Protein AF-A0A373CZH8-F1 (afdb_monomer_lite)

Radius of gyration: 14.19 Å; chains: 1; bounding box: 32×31×39 Å

Sequence (107 aa):
MFMNSETAKALDSEYNRMQWAGEEYLLDEVIGNSKTESLVGGEVYSKDVLYWIGYIYRYWHYYSGEDSRKIYKQAPVEVMKRNYMMFHTMDPVLAIENLKEIYNQKR

Foldseek 3Di:
DQLPFVLQQQLLDPDDPCVVDDPVVSVVVSCVRPPDPDDDDDDDDDPLLVVLVVVLLSVVCVVPVDGSNVLCVLQPSVNSSVCCVPPVPDDSVVSSVVSNVVSVVVD

pLDDT: mean 88.65, std 10.48, range [58.22, 98.44]

Structure (mmCIF, N/CA/C/O backbone):
data_AF-A0A373CZH8-F1
#
_entry.id   AF-A0A373CZH8-F1
#
loop_
_atom_site.group_PDB
_atom_site.id
_atom_site.type_symbol
_atom_site.label_atom_id
_atom_site.label_alt_id
_atom_site.label_comp_id
_atom_site.label_asym_id
_atom_site.label_entity_id
_atom_site.label_seq_id
_atom_site.pdbx_PDB_ins_code
_atom_site.Cartn_x
_atom_site.Cartn_y
_atom_site.Cartn_z
_atom_site.occupancy
_atom_site.B_iso_or_equiv
_atom_site.auth_seq_id
_atom_site.auth_comp_id
_atom_site.auth_asym_id
_atom_site.auth_atom_id
_atom_site.pdbx_PDB_model_num
ATOM 1 N N . MET A 1 1 ? 6.510 9.260 -3.135 1.00 72.06 1 MET A N 1
ATOM 2 C CA . MET A 1 1 ? 5.999 10.079 -4.258 1.00 72.06 1 MET A CA 1
ATOM 3 C C . MET A 1 1 ? 4.737 9.484 -4.881 1.00 72.06 1 MET A C 1
ATOM 5 O O . MET A 1 1 ? 3.730 10.175 -4.913 1.00 72.06 1 MET A O 1
ATOM 9 N N . PHE A 1 2 ? 4.746 8.203 -5.273 1.00 82.81 2 PHE A N 1
ATOM 10 C CA . PHE A 1 2 ? 3.589 7.515 -5.867 1.00 82.81 2 PHE A CA 1
ATOM 11 C C . PHE A 1 2 ? 2.310 7.542 -5.013 1.00 82.81 2 PHE A C 1
ATOM 13 O O . PHE A 1 2 ? 1.286 8.015 -5.488 1.00 82.81 2 PHE A O 1
ATOM 20 N N . MET A 1 3 ? 2.360 7.133 -3.740 1.00 87.81 3 MET A N 1
ATOM 21 C CA . MET A 1 3 ? 1.161 7.039 -2.879 1.00 87.81 3 MET A CA 1
ATOM 22 C C . MET A 1 3 ? 0.430 8.374 -2.637 1.00 87.81 3 MET A C 1
ATOM 24 O O . MET A 1 3 ? -0.723 8.385 -2.219 1.00 87.81 3 MET A O 1
ATOM 28 N N . ASN A 1 4 ? 1.090 9.502 -2.923 1.00 86.75 4 ASN A N 1
ATOM 29 C CA . ASN A 1 4 ? 0.514 10.845 -2.830 1.00 86.75 4 ASN A CA 1
ATOM 30 C C . ASN A 1 4 ? 0.148 11.447 -4.201 1.00 86.75 4 ASN A C 1
ATOM 32 O O . ASN A 1 4 ? -0.254 12.607 -4.262 1.00 86.75 4 ASN A O 1
ATOM 36 N N . SER A 1 5 ? 0.315 10.694 -5.290 1.00 84.25 5 SER A N 1
ATOM 37 C CA . SER A 1 5 ? 0.056 11.140 -6.664 1.00 84.25 5 SER A CA 1
ATOM 38 C C . SER A 1 5 ? -1.422 11.022 -7.053 1.00 84.25 5 SER A C 1
ATOM 40 O O . SER A 1 5 ? -2.204 10.321 -6.402 1.00 84.25 5 SER A O 1
ATOM 42 N N . GLU A 1 6 ? -1.805 11.678 -8.151 1.00 84.56 6 GLU A N 1
ATOM 43 C CA . GLU A 1 6 ? -3.120 11.456 -8.761 1.00 84.56 6 GLU A CA 1
ATOM 44 C C . GLU A 1 6 ? -3.225 10.060 -9.394 1.00 84.56 6 GLU A C 1
ATOM 46 O O . GLU A 1 6 ? -4.309 9.489 -9.375 1.00 84.56 6 GLU A O 1
ATOM 51 N N . THR A 1 7 ? -2.121 9.449 -9.842 1.00 83.94 7 THR A N 1
ATOM 52 C CA . THR A 1 7 ? -2.113 8.066 -10.348 1.00 83.94 7 THR A CA 1
ATOM 53 C C . THR A 1 7 ? -2.570 7.071 -9.278 1.00 83.94 7 THR A C 1
ATOM 55 O O . THR A 1 7 ? -3.464 6.267 -9.532 1.00 83.94 7 THR A O 1
ATOM 58 N N . ALA A 1 8 ? -2.033 7.159 -8.055 1.00 86.88 8 ALA A N 1
ATOM 59 C CA . ALA A 1 8 ? -2.447 6.287 -6.949 1.00 86.88 8 ALA A CA 1
ATOM 60 C C . ALA A 1 8 ? -3.915 6.509 -6.551 1.00 86.88 8 ALA A C 1
ATOM 62 O O . ALA A 1 8 ? -4.657 5.552 -6.365 1.00 86.88 8 ALA A O 1
ATOM 63 N N . LYS A 1 9 ? -4.361 7.770 -6.505 1.00 89.06 9 LYS A N 1
ATOM 64 C CA . LYS A 1 9 ? -5.768 8.114 -6.249 1.00 89.06 9 LYS A CA 1
ATOM 65 C C . LYS A 1 9 ? -6.696 7.561 -7.332 1.00 89.06 9 LYS A C 1
ATOM 67 O O . LYS A 1 9 ? -7.792 7.099 -7.043 1.00 89.06 9 LYS A O 1
ATOM 72 N N . ALA A 1 10 ? -6.274 7.612 -8.587 1.00 87.56 10 ALA A N 1
ATOM 73 C CA . ALA A 1 10 ? -7.052 7.072 -9.684 1.00 87.56 10 ALA A CA 1
ATOM 74 C C . ALA A 1 10 ? -7.151 5.535 -9.568 1.00 87.56 10 ALA A C 1
ATOM 76 O O . ALA A 1 10 ? -8.203 4.974 -9.865 1.00 87.56 10 ALA A O 1
ATOM 77 N N . LEU A 1 11 ? -6.106 4.855 -9.086 1.00 86.94 11 LEU A N 1
ATOM 78 C CA . LEU A 1 11 ? -6.132 3.414 -8.796 1.00 86.94 11 LEU A CA 1
ATOM 79 C C . LEU A 1 11 ? -6.991 3.032 -7.574 1.00 86.94 11 LEU A C 1
ATOM 81 O O . LEU A 1 11 ? -7.306 1.857 -7.430 1.00 86.94 11 LEU A O 1
ATOM 85 N N . ASP A 1 12 ? -7.389 3.988 -6.727 1.00 90.62 12 ASP A N 1
ATOM 86 C CA . ASP A 1 12 ? -8.388 3.784 -5.660 1.00 90.62 12 ASP A CA 1
ATOM 87 C C . ASP A 1 12 ? -9.841 3.770 -6.202 1.00 90.62 12 ASP A C 1
ATOM 89 O O . ASP A 1 12 ? -10.799 3.625 -5.448 1.00 90.62 12 ASP A O 1
ATOM 93 N N . SER A 1 13 ? -10.048 4.006 -7.502 1.00 87.19 13 SER A N 1
ATOM 94 C CA . SER A 1 13 ? -11.390 4.060 -8.102 1.00 87.19 13 SER A CA 1
ATOM 95 C C . SER A 1 13 ? -11.839 2.673 -8.564 1.00 87.19 13 SER A C 1
ATOM 97 O O . SER A 1 13 ? -11.033 1.925 -9.114 1.00 87.19 13 SER A O 1
ATOM 99 N N . GLU A 1 14 ? -13.132 2.355 -8.423 1.00 81.12 14 GLU A N 1
ATOM 100 C CA . GLU A 1 14 ? -13.697 1.067 -8.875 1.00 81.12 14 GLU A CA 1
ATOM 101 C C . GLU A 1 14 ? -13.416 0.808 -10.360 1.00 81.12 14 GLU A C 1
ATOM 103 O O . GLU A 1 14 ? -13.052 -0.300 -10.746 1.00 81.12 14 GLU A O 1
ATOM 108 N N . TYR A 1 15 ? -13.513 1.859 -11.177 1.00 77.25 15 TYR A N 1
ATOM 109 C CA . TYR A 1 15 ? -13.235 1.813 -12.605 1.00 77.25 15 TYR A CA 1
ATOM 110 C C . TYR A 1 15 ? -12.074 2.733 -12.952 1.00 77.25 15 TYR A C 1
ATOM 112 O O . TYR A 1 15 ? -12.171 3.956 -12.835 1.00 77.25 15 TYR A O 1
ATOM 120 N N . ASN A 1 16 ? -10.987 2.147 -13.449 1.00 78.00 16 ASN A N 1
ATOM 121 C CA . ASN A 1 16 ? -9.889 2.909 -14.017 1.00 78.00 16 ASN A CA 1
ATOM 122 C C . ASN A 1 16 ? -9.286 2.193 -15.228 1.00 78.00 16 ASN A C 1
ATOM 124 O O . ASN A 1 16 ? -8.883 1.039 -15.134 1.00 78.00 16 ASN A O 1
ATOM 128 N N . ARG A 1 17 ? -9.138 2.901 -16.356 1.00 75.88 17 ARG A N 1
ATOM 129 C CA . ARG A 1 17 ? -8.454 2.390 -17.562 1.00 75.88 17 ARG A CA 1
ATOM 130 C C . ARG A 1 17 ? -7.045 1.852 -17.280 1.00 75.88 17 ARG A C 1
ATOM 132 O O . ARG A 1 17 ? -6.607 0.921 -17.939 1.00 75.88 17 ARG A O 1
ATOM 139 N N . MET A 1 18 ? -6.361 2.406 -16.284 1.00 77.81 18 MET A N 1
ATOM 140 C CA . MET A 1 18 ? -5.038 1.979 -15.833 1.00 77.81 18 MET A CA 1
ATOM 141 C C . MET A 1 18 ? -5.038 0.583 -15.205 1.00 77.81 18 MET A C 1
ATOM 143 O O . MET A 1 18 ? -4.008 -0.074 -15.246 1.00 77.81 18 MET A O 1
ATOM 147 N N . GLN A 1 19 ? -6.174 0.079 -14.708 1.00 73.44 19 GLN A N 1
ATOM 148 C CA . GLN A 1 19 ? -6.287 -1.322 -14.271 1.00 73.44 19 GLN A CA 1
ATOM 149 C C . GLN A 1 19 ? -6.059 -2.312 -15.430 1.00 73.44 19 GLN A C 1
ATOM 151 O O . GLN A 1 19 ? -5.734 -3.468 -15.191 1.00 73.44 19 GLN A O 1
ATOM 156 N N . TRP A 1 20 ? -6.218 -1.853 -16.677 1.00 78.25 20 TRP A N 1
ATOM 157 C CA . TRP A 1 20 ? -6.056 -2.635 -17.905 1.00 78.25 20 TRP A CA 1
ATOM 158 C C . TRP A 1 20 ? -4.764 -2.283 -18.659 1.00 78.25 20 TRP A C 1
ATOM 160 O O . TRP A 1 20 ? -4.517 -2.814 -19.741 1.00 78.25 20 TRP A O 1
ATOM 170 N N . ALA A 1 21 ? -3.961 -1.358 -18.125 1.00 82.31 21 ALA A N 1
ATOM 171 C CA . ALA A 1 21 ? -2.713 -0.929 -18.739 1.00 82.31 21 ALA A CA 1
ATOM 172 C C . ALA A 1 21 ? -1.566 -1.884 -18.377 1.00 82.31 21 ALA A C 1
ATOM 174 O O . ALA A 1 21 ? -1.511 -2.421 -17.272 1.00 82.31 21 ALA A O 1
ATOM 175 N N . GLY A 1 22 ? -0.631 -2.072 -19.311 1.00 82.75 22 GLY A N 1
ATOM 176 C CA . GLY A 1 22 ? 0.620 -2.776 -19.031 1.00 82.75 22 GLY A CA 1
ATOM 177 C C . GLY A 1 22 ? 1.510 -2.001 -18.052 1.00 82.75 22 GLY A C 1
ATOM 178 O O . GLY A 1 22 ? 1.374 -0.785 -17.907 1.00 82.75 22 GLY A O 1
ATOM 179 N N . GLU A 1 23 ? 2.445 -2.707 -17.411 1.00 80.06 23 GLU A N 1
ATOM 180 C CA . GLU A 1 23 ? 3.371 -2.139 -16.418 1.00 80.06 23 GLU A CA 1
ATOM 181 C C . GLU A 1 23 ? 4.160 -0.936 -16.960 1.00 80.06 23 GLU A C 1
ATOM 183 O O . GLU A 1 23 ? 4.278 0.069 -16.265 1.00 80.06 23 GLU A O 1
ATOM 188 N N . GLU A 1 24 ? 4.628 -0.992 -18.211 1.00 81.00 24 GLU A N 1
ATOM 189 C CA . GLU A 1 24 ? 5.369 0.114 -18.838 1.00 81.00 24 GLU A CA 1
ATOM 190 C C . GLU A 1 24 ? 4.542 1.405 -18.895 1.00 81.00 24 GLU A C 1
ATOM 192 O O . GLU A 1 24 ? 5.004 2.455 -18.457 1.00 81.00 24 GLU A O 1
ATOM 197 N N . TYR A 1 25 ? 3.279 1.323 -19.329 1.00 83.88 25 TYR A N 1
ATOM 198 C CA . TYR A 1 25 ? 2.395 2.491 -19.384 1.00 83.88 25 TYR A CA 1
ATOM 199 C C . TYR A 1 25 ? 2.096 3.036 -17.981 1.00 83.88 25 TYR A C 1
ATOM 201 O O . TYR A 1 25 ? 2.016 4.246 -17.782 1.00 83.88 25 TYR A O 1
ATOM 209 N N . LEU A 1 26 ? 1.928 2.151 -16.993 1.00 79.38 26 LEU A N 1
ATOM 210 C CA . LEU A 1 26 ? 1.732 2.561 -15.603 1.00 79.38 26 LEU A CA 1
ATOM 211 C C . LEU A 1 26 ? 2.945 3.326 -15.073 1.00 79.38 26 LEU A C 1
ATOM 213 O O . LEU A 1 26 ? 2.773 4.356 -14.422 1.00 79.38 26 LEU A O 1
ATOM 217 N N . LEU A 1 27 ? 4.157 2.849 -15.354 1.00 79.31 27 LEU A N 1
ATOM 218 C CA . LEU A 1 27 ? 5.387 3.528 -14.957 1.00 79.31 27 LEU A CA 1
ATOM 219 C C . LEU A 1 27 ? 5.517 4.891 -15.642 1.00 79.31 27 LEU A C 1
ATOM 221 O O . LEU A 1 27 ? 5.784 5.876 -14.953 1.00 79.31 27 LEU A O 1
ATOM 225 N N . ASP A 1 28 ? 5.252 4.970 -16.945 1.00 82.69 28 ASP A N 1
ATOM 226 C CA . ASP A 1 28 ? 5.267 6.229 -17.695 1.00 82.69 28 ASP A CA 1
ATOM 227 C C . ASP A 1 28 ? 4.256 7.235 -17.140 1.00 82.69 28 ASP A C 1
ATOM 229 O O . ASP A 1 28 ? 4.579 8.406 -16.953 1.00 82.69 28 ASP A O 1
ATOM 233 N N . GLU A 1 29 ? 3.044 6.789 -16.808 1.00 81.31 29 GLU A N 1
ATOM 234 C CA . GLU A 1 29 ? 2.013 7.639 -16.215 1.00 81.31 29 GLU A CA 1
ATOM 235 C C . GLU A 1 29 ? 2.424 8.120 -14.815 1.00 81.31 29 GLU A C 1
ATOM 237 O O . GLU A 1 29 ? 2.209 9.284 -14.469 1.00 81.31 29 GLU A O 1
ATOM 242 N N . VAL A 1 30 ? 3.044 7.260 -13.998 1.00 79.75 30 VAL A N 1
ATOM 243 C CA . VAL A 1 30 ? 3.570 7.653 -12.681 1.00 79.75 30 VAL A CA 1
ATOM 244 C C . VAL A 1 30 ? 4.684 8.679 -12.828 1.00 79.75 30 VAL A C 1
ATOM 246 O O . VAL A 1 30 ? 4.658 9.676 -12.111 1.00 79.75 30 VAL A O 1
ATOM 249 N N . ILE A 1 31 ? 5.635 8.463 -13.740 1.00 78.88 31 ILE A N 1
ATOM 250 C CA . ILE A 1 31 ? 6.753 9.379 -13.994 1.00 78.88 31 ILE A CA 1
ATOM 251 C C . ILE A 1 31 ? 6.230 10.702 -14.563 1.00 78.88 31 ILE A C 1
ATOM 253 O O . ILE A 1 31 ? 6.583 11.760 -14.047 1.00 78.88 31 ILE A O 1
ATOM 257 N N . GLY A 1 32 ? 5.333 10.662 -15.549 1.00 79.31 32 GLY A N 1
ATOM 258 C CA . GLY A 1 32 ? 4.745 11.845 -16.179 1.00 79.31 32 GLY A CA 1
ATOM 259 C C . GLY A 1 32 ? 3.897 12.688 -15.223 1.00 79.31 32 GLY A C 1
ATOM 260 O O . GLY A 1 32 ? 3.934 13.915 -15.287 1.00 79.31 32 GLY A O 1
ATOM 261 N N . ASN A 1 33 ? 3.177 12.056 -14.289 1.00 74.94 33 ASN A N 1
ATOM 262 C CA . ASN A 1 33 ? 2.452 12.766 -13.227 1.00 74.94 33 ASN A CA 1
ATOM 263 C C . ASN A 1 33 ? 3.339 13.141 -12.032 1.00 74.94 33 ASN A C 1
ATOM 265 O O . ASN A 1 33 ? 2.937 13.938 -11.173 1.00 74.94 33 ASN A O 1
ATOM 269 N N . SER A 1 34 ? 4.532 12.559 -11.926 1.00 67.12 34 SER A N 1
ATOM 270 C CA . SER A 1 34 ? 5.491 12.936 -10.905 1.00 67.12 34 SER A CA 1
ATOM 271 C C . SER A 1 34 ? 6.033 14.323 -11.259 1.00 67.12 34 SER A C 1
ATOM 273 O O . SER A 1 34 ? 6.604 14.539 -12.319 1.00 67.12 34 SER A O 1
ATOM 275 N N . LYS A 1 35 ? 5.868 15.311 -10.371 1.00 63.50 35 LYS A N 1
ATOM 276 C CA . LYS A 1 35 ? 6.456 16.656 -10.544 1.00 63.50 35 LYS A CA 1
ATOM 277 C C . LYS A 1 35 ? 7.993 16.666 -10.414 1.00 63.50 35 LYS A C 1
ATOM 279 O O . LYS A 1 35 ? 8.562 17.683 -10.029 1.00 63.50 35 LYS A O 1
ATOM 284 N N . THR A 1 36 ? 8.657 15.533 -10.624 1.00 58.81 36 THR A N 1
ATOM 285 C CA . THR A 1 36 ? 10.102 15.368 -10.470 1.00 58.81 36 THR A CA 1
ATOM 286 C C . THR A 1 36 ? 10.689 14.874 -11.776 1.00 58.81 36 THR A C 1
ATOM 288 O O . THR A 1 36 ? 10.349 13.792 -12.239 1.00 58.81 36 THR A O 1
ATOM 291 N N . GLU A 1 37 ? 11.623 15.640 -12.327 1.00 58.22 37 GLU A N 1
ATOM 292 C CA . GLU A 1 37 ? 12.370 15.282 -13.540 1.00 58.22 37 GLU A CA 1
ATOM 293 C C . GLU A 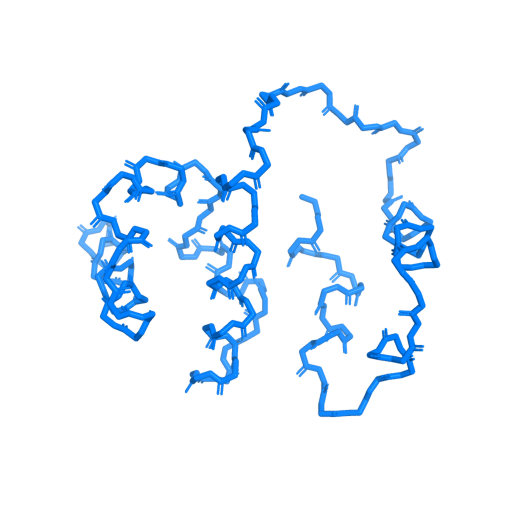1 37 ? 13.399 14.160 -13.292 1.00 58.22 37 GLU A C 1
ATOM 295 O O . GLU A 1 37 ? 14.012 13.651 -14.226 1.00 58.22 37 GLU A O 1
ATOM 300 N N . SER A 1 38 ? 13.595 13.752 -12.032 1.00 59.69 38 SER A N 1
ATOM 301 C CA . SER A 1 38 ? 14.476 12.655 -11.643 1.00 59.69 38 SER A CA 1
ATOM 302 C C . SER A 1 38 ? 13.931 11.889 -10.438 1.00 59.69 38 SER A C 1
ATOM 304 O O . SER A 1 38 ? 13.275 12.450 -9.556 1.00 59.69 38 SER A O 1
ATOM 306 N N . LEU A 1 39 ? 14.225 10.587 -10.382 1.00 65.38 39 LEU A N 1
ATOM 307 C CA . LEU A 1 39 ? 14.048 9.804 -9.164 1.00 65.38 39 LEU A CA 1
ATOM 308 C C . LEU A 1 39 ? 14.957 10.411 -8.093 1.00 65.38 39 LEU A C 1
ATOM 310 O O . LEU A 1 39 ? 16.183 10.361 -8.203 1.00 65.38 39 LEU A O 1
ATOM 314 N N . VAL A 1 40 ? 14.351 11.022 -7.075 1.00 63.16 40 VAL A N 1
ATOM 315 C CA . VAL A 1 40 ? 15.081 11.559 -5.924 1.00 63.16 40 VAL A CA 1
ATOM 316 C C . VAL A 1 40 ? 15.886 10.407 -5.325 1.00 63.16 40 VAL A C 1
ATOM 318 O O . VAL A 1 40 ? 15.318 9.354 -5.029 1.00 63.16 40 VAL A O 1
ATOM 321 N N . GLY A 1 41 ? 17.204 10.579 -5.202 1.00 68.38 41 GLY A N 1
ATOM 322 C CA . GLY A 1 41 ? 18.077 9.560 -4.622 1.00 68.38 41 GLY A CA 1
ATOM 323 C C . GLY A 1 41 ? 17.543 9.065 -3.275 1.00 68.38 41 GLY A C 1
ATOM 324 O O . GLY A 1 41 ? 16.920 9.814 -2.521 1.00 68.38 41 GLY A O 1
ATOM 325 N N . GLY A 1 42 ? 17.763 7.790 -2.975 1.00 77.38 42 GLY A N 1
ATOM 326 C CA . GLY A 1 42 ? 17.210 7.158 -1.787 1.00 77.38 42 GLY A CA 1
ATOM 327 C C . GLY A 1 42 ? 17.637 5.706 -1.668 1.00 77.38 42 GLY A C 1
ATOM 328 O O . GLY A 1 42 ? 18.432 5.201 -2.460 1.00 77.38 42 GLY A O 1
ATOM 329 N N . GLU A 1 43 ? 17.109 5.038 -0.651 1.00 86.06 43 GLU A N 1
ATOM 330 C CA . GLU A 1 43 ? 17.360 3.619 -0.463 1.00 86.06 43 GLU A CA 1
ATOM 331 C C . GLU A 1 43 ? 16.678 2.788 -1.557 1.00 86.06 43 GLU A C 1
ATOM 333 O O . GLU A 1 43 ? 15.486 2.943 -1.829 1.00 86.06 43 GLU A O 1
ATOM 338 N N . VAL A 1 44 ? 17.442 1.873 -2.157 1.00 87.31 44 VAL A N 1
ATOM 339 C CA . VAL A 1 44 ? 16.919 0.879 -3.094 1.00 87.31 44 VAL A CA 1
ATOM 340 C C . VAL A 1 44 ? 16.494 -0.350 -2.301 1.00 87.31 44 VAL A C 1
ATOM 342 O O . VAL A 1 44 ? 17.313 -1.033 -1.688 1.00 87.31 44 VAL A O 1
ATOM 345 N N . TYR A 1 45 ? 15.197 -0.629 -2.312 1.00 89.75 45 TYR A N 1
ATOM 346 C CA . TYR A 1 45 ? 14.613 -1.789 -1.649 1.00 89.75 45 TYR A CA 1
ATOM 347 C C . TYR A 1 45 ? 14.722 -3.040 -2.530 1.00 89.75 45 TYR A C 1
ATOM 349 O O . TYR A 1 45 ? 14.721 -2.949 -3.759 1.00 89.75 45 TYR A O 1
ATOM 357 N N . SER A 1 46 ? 14.779 -4.223 -1.910 1.00 94.81 46 SER A N 1
ATOM 358 C CA . SER A 1 46 ? 14.707 -5.479 -2.661 1.00 94.81 46 SER A CA 1
ATOM 359 C C . SER A 1 46 ? 13.337 -5.638 -3.327 1.00 94.81 46 SER A C 1
ATOM 361 O O . SER A 1 46 ? 12.335 -5.077 -2.871 1.00 94.81 46 SER A O 1
ATOM 363 N N . LYS A 1 47 ? 13.288 -6.434 -4.401 1.00 94.00 47 LYS A N 1
ATOM 364 C CA . LYS A 1 47 ? 12.047 -6.699 -5.141 1.00 94.00 47 LYS A CA 1
ATOM 365 C C . LYS A 1 47 ? 10.950 -7.261 -4.238 1.00 94.00 47 LYS A C 1
ATOM 367 O O . LYS A 1 47 ? 9.829 -6.777 -4.302 1.00 94.00 47 LYS A O 1
ATOM 372 N N . ASP A 1 48 ? 11.289 -8.199 -3.356 1.00 96.25 48 ASP A N 1
ATOM 373 C CA . ASP A 1 48 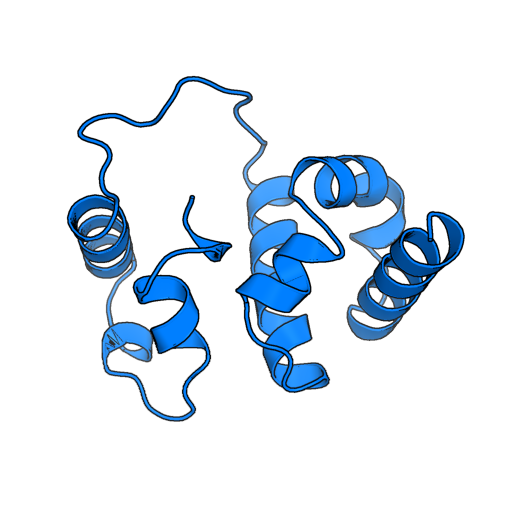? 10.317 -8.841 -2.462 1.00 96.25 48 ASP A CA 1
ATOM 374 C C . ASP A 1 48 ? 9.723 -7.853 -1.452 1.00 96.25 48 ASP A C 1
ATOM 376 O O . ASP A 1 48 ? 8.512 -7.832 -1.230 1.00 96.25 48 ASP A O 1
ATOM 380 N N . VAL A 1 49 ? 10.561 -6.971 -0.894 1.00 96.44 49 VAL A N 1
ATOM 381 C CA . VAL A 1 49 ? 10.103 -5.922 0.024 1.00 96.44 49 VAL A CA 1
ATOM 382 C C . VAL A 1 49 ? 9.181 -4.955 -0.712 1.00 96.44 49 VAL A C 1
ATOM 384 O O . VAL A 1 49 ? 8.086 -4.685 -0.231 1.00 96.44 49 VAL A O 1
ATOM 387 N N . LEU A 1 50 ? 9.574 -4.461 -1.891 1.00 93.75 50 LEU A N 1
ATOM 388 C CA . LEU A 1 50 ? 8.731 -3.549 -2.676 1.00 93.75 50 LEU A CA 1
ATOM 389 C C . LEU A 1 50 ? 7.407 -4.186 -3.081 1.00 93.75 50 LEU A C 1
ATOM 391 O O . LEU A 1 50 ? 6.365 -3.540 -2.968 1.00 93.75 50 LEU A O 1
ATOM 395 N N . TYR A 1 51 ? 7.451 -5.444 -3.516 1.00 94.31 51 TYR A N 1
ATOM 396 C CA . TYR A 1 51 ? 6.269 -6.198 -3.896 1.00 94.31 51 TYR A CA 1
ATOM 397 C C . TYR A 1 51 ? 5.296 -6.306 -2.724 1.00 94.31 51 TYR A C 1
ATOM 399 O O . TYR A 1 51 ? 4.131 -5.938 -2.861 1.00 94.31 51 TYR A O 1
ATOM 407 N N . TRP A 1 52 ? 5.774 -6.723 -1.548 1.00 97.62 52 TRP A N 1
ATOM 408 C CA . TRP A 1 52 ? 4.935 -6.816 -0.356 1.00 97.62 52 TRP A CA 1
ATOM 409 C C . TRP A 1 52 ? 4.365 -5.456 0.065 1.00 97.62 52 TRP A C 1
ATOM 411 O O . TRP A 1 52 ? 3.174 -5.358 0.352 1.00 97.62 52 TRP A O 1
ATOM 421 N N . ILE A 1 53 ? 5.177 -4.392 0.055 1.00 97.06 53 ILE A N 1
ATOM 422 C CA . ILE A 1 53 ? 4.719 -3.036 0.399 1.00 97.06 53 ILE A CA 1
ATOM 423 C C . ILE A 1 53 ? 3.592 -2.593 -0.541 1.00 97.06 53 ILE A C 1
ATOM 425 O O . ILE A 1 53 ? 2.542 -2.146 -0.077 1.00 97.06 53 ILE A O 1
ATOM 429 N N . GLY A 1 54 ? 3.794 -2.734 -1.854 1.00 94.50 54 GLY A N 1
ATOM 430 C CA . GLY A 1 54 ? 2.792 -2.384 -2.858 1.00 94.50 54 GLY A CA 1
ATOM 431 C C . GLY A 1 54 ? 1.520 -3.218 -2.717 1.00 94.50 54 GLY A C 1
ATOM 432 O O . GLY A 1 54 ? 0.418 -2.665 -2.716 1.00 94.50 54 GLY A O 1
ATOM 433 N N . TYR A 1 55 ? 1.676 -4.529 -2.521 1.00 95.81 55 TYR A N 1
ATOM 434 C CA . TYR A 1 55 ? 0.570 -5.454 -2.302 1.00 95.81 55 TYR A CA 1
ATOM 435 C C . TYR A 1 55 ? -0.267 -5.058 -1.081 1.00 95.81 55 TYR A C 1
ATOM 437 O O . TYR A 1 55 ? -1.475 -4.872 -1.214 1.00 95.81 55 TYR A O 1
ATOM 445 N N . ILE A 1 56 ? 0.356 -4.836 0.083 1.00 98.06 56 ILE A N 1
ATOM 446 C CA . ILE A 1 56 ? -0.365 -4.447 1.302 1.00 98.06 56 ILE A CA 1
ATOM 447 C C . ILE A 1 56 ? -1.051 -3.093 1.136 1.00 98.06 56 ILE A C 1
ATOM 449 O O . ILE A 1 56 ? -2.201 -2.956 1.537 1.00 98.06 56 ILE A O 1
ATOM 453 N N . TYR A 1 57 ? -0.423 -2.100 0.502 1.00 97.00 57 TYR A N 1
ATOM 454 C CA . TYR A 1 57 ? -1.082 -0.811 0.269 1.00 97.00 57 TYR A CA 1
ATOM 455 C C . TYR A 1 57 ? -2.329 -0.903 -0.615 1.00 97.00 57 TYR A C 1
ATOM 457 O O . TYR A 1 57 ? -3.257 -0.109 -0.439 1.00 97.00 57 TYR A O 1
ATOM 465 N N . ARG A 1 58 ? -2.361 -1.817 -1.591 1.00 93.81 58 ARG A N 1
ATOM 466 C CA . ARG A 1 58 ? -3.547 -2.041 -2.435 1.00 93.81 58 ARG A CA 1
ATOM 467 C C . ARG A 1 58 ? -4.588 -2.896 -1.751 1.00 93.81 58 ARG A C 1
ATOM 469 O O . ARG A 1 58 ? -5.757 -2.526 -1.758 1.00 93.81 58 ARG A O 1
ATOM 476 N N . TYR A 1 59 ? -4.160 -3.958 -1.083 1.00 96.69 59 TYR A N 1
ATOM 477 C CA . TYR A 1 59 ? -5.051 -4.779 -0.282 1.00 96.69 59 TYR A CA 1
ATOM 478 C C . TYR A 1 59 ? -5.746 -3.947 0.800 1.00 96.69 59 TYR A C 1
ATOM 480 O O . TYR A 1 59 ? -6.958 -4.034 0.946 1.00 96.69 59 TYR A O 1
ATOM 488 N N . TRP A 1 60 ? -5.007 -3.087 1.507 1.00 98.00 60 TRP A N 1
ATOM 489 C CA . TRP A 1 60 ? -5.552 -2.204 2.539 1.00 98.00 60 TRP A CA 1
ATOM 490 C C . TRP A 1 60 ? -6.656 -1.315 1.978 1.00 98.00 60 TRP A C 1
ATOM 492 O O . TRP A 1 60 ? -7.741 -1.280 2.551 1.00 98.00 60 TRP A O 1
ATOM 502 N N . HIS A 1 61 ? -6.435 -0.674 0.830 1.00 96.06 61 HIS A N 1
ATOM 503 C CA . HIS A 1 61 ? -7.474 0.131 0.194 1.00 96.06 61 HIS A CA 1
ATOM 504 C C . HIS A 1 61 ? -8.744 -0.681 -0.095 1.00 96.06 61 HIS A C 1
ATOM 506 O O . HIS A 1 61 ? -9.827 -0.261 0.301 1.00 96.06 61 HIS A O 1
ATOM 512 N N . TYR A 1 62 ? -8.622 -1.863 -0.704 1.00 94.25 62 TYR A N 1
ATOM 513 C CA . TYR A 1 62 ? -9.791 -2.703 -0.986 1.00 94.25 62 TYR A CA 1
ATOM 514 C C . TYR A 1 62 ? -10.473 -3.240 0.275 1.00 94.25 62 TYR A C 1
ATOM 516 O O . TYR A 1 62 ? -11.689 -3.402 0.297 1.00 94.25 62 TYR A O 1
ATOM 524 N N . TYR A 1 63 ? -9.702 -3.506 1.324 1.00 96.44 63 TYR A N 1
ATOM 525 C CA . TYR A 1 63 ? -10.203 -4.035 2.585 1.00 96.44 63 TYR A CA 1
ATOM 526 C C . TYR A 1 63 ? -10.941 -2.978 3.420 1.00 96.44 63 TYR A C 1
ATOM 528 O O . TYR A 1 63 ? -11.998 -3.275 3.970 1.00 96.44 63 TYR A O 1
ATOM 536 N N . SER A 1 64 ? -10.416 -1.751 3.525 1.00 96.69 64 SER A N 1
ATOM 537 C CA . SER A 1 64 ? -10.976 -0.722 4.416 1.00 96.69 64 SER A CA 1
ATOM 538 C C . SER A 1 64 ? -11.666 0.448 3.712 1.00 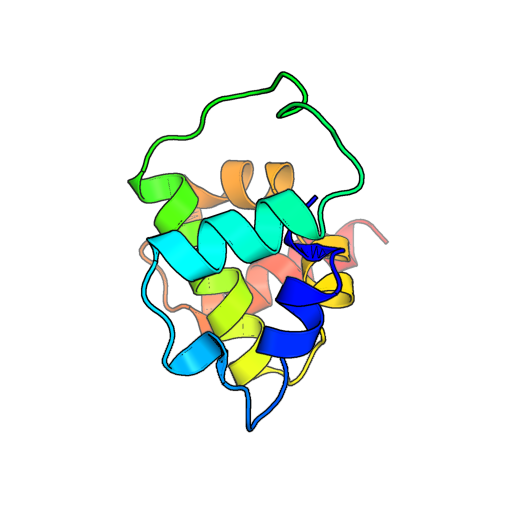96.69 64 SER A C 1
ATOM 540 O O . SER A 1 64 ? -12.312 1.258 4.378 1.00 96.69 64 SER A O 1
ATOM 542 N N . GLY A 1 65 ? -11.512 0.581 2.393 1.00 96.06 65 GLY A N 1
ATOM 543 C CA . GLY A 1 65 ? -11.986 1.730 1.616 1.00 96.06 65 GLY A CA 1
ATOM 544 C C . GLY A 1 65 ? -11.185 3.018 1.847 1.00 96.06 65 GLY A C 1
ATOM 545 O O . GLY A 1 65 ? -11.554 4.081 1.347 1.00 96.06 65 GLY A O 1
ATOM 546 N N . GLU A 1 66 ? -10.095 2.969 2.616 1.00 97.00 66 GLU A N 1
ATOM 547 C CA . GLU A 1 66 ? -9.253 4.138 2.865 1.00 97.00 66 GLU A CA 1
ATOM 548 C C . GLU A 1 66 ? -8.467 4.531 1.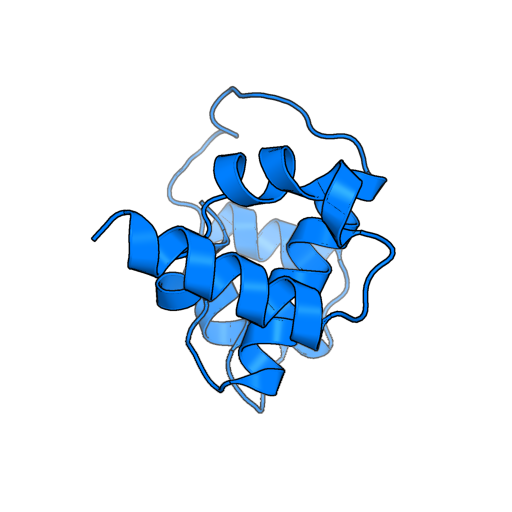613 1.00 97.00 66 GLU A C 1
ATOM 550 O O . GLU A 1 66 ? -7.912 3.683 0.919 1.00 97.00 66 GLU A O 1
ATOM 555 N N . ASP A 1 67 ? -8.381 5.831 1.329 1.00 95.12 67 ASP A N 1
ATOM 556 C CA . ASP A 1 67 ? -7.591 6.325 0.202 1.00 95.12 67 ASP A CA 1
ATOM 557 C C . ASP A 1 67 ? -6.080 6.104 0.406 1.00 95.12 67 ASP A C 1
ATOM 559 O O . ASP A 1 67 ? -5.562 6.104 1.530 1.00 95.12 67 ASP A O 1
ATOM 563 N N . SER A 1 68 ? -5.354 5.973 -0.707 1.00 94.25 68 SER A N 1
ATOM 564 C CA . SER A 1 68 ? -3.905 5.739 -0.738 1.00 94.25 68 SER A CA 1
ATOM 565 C C . SER A 1 68 ? -3.109 6.720 0.132 1.00 94.25 68 SER A C 1
ATOM 567 O O . SER A 1 68 ? -2.116 6.334 0.755 1.00 94.25 68 SER A O 1
ATOM 569 N N . ARG A 1 69 ? -3.545 7.986 0.227 1.00 94.25 69 ARG A N 1
ATOM 570 C CA . ARG A 1 69 ? -2.846 9.023 1.007 1.00 94.25 69 ARG A CA 1
ATOM 571 C C . ARG A 1 69 ? -3.023 8.801 2.503 1.00 94.25 69 ARG A C 1
ATOM 573 O O . ARG A 1 69 ? -2.058 8.934 3.256 1.00 94.25 69 ARG A O 1
ATOM 580 N N . LYS A 1 70 ? -4.238 8.468 2.948 1.00 96.56 70 LYS A N 1
ATOM 581 C CA . LYS A 1 70 ? -4.526 8.130 4.349 1.00 96.56 70 LYS A CA 1
ATOM 582 C C . LYS A 1 70 ? -3.773 6.884 4.786 1.00 96.56 70 LYS A C 1
ATOM 584 O O . LYS A 1 70 ? -3.213 6.888 5.882 1.00 96.56 70 LYS A O 1
ATOM 589 N N . ILE A 1 71 ? -3.708 5.865 3.931 1.00 97.81 71 ILE A N 1
ATOM 590 C CA . ILE A 1 71 ? -2.933 4.646 4.195 1.00 97.81 71 ILE A CA 1
ATOM 591 C C . ILE A 1 71 ? -1.448 4.992 4.344 1.00 97.81 71 ILE A C 1
ATOM 593 O O . ILE A 1 71 ? -0.826 4.672 5.357 1.00 97.81 71 ILE A O 1
ATOM 597 N N . TYR A 1 72 ? -0.883 5.731 3.385 1.00 96.50 72 TYR A N 1
ATOM 598 C CA . TYR A 1 72 ? 0.530 6.108 3.419 1.00 96.50 72 TYR A CA 1
ATOM 599 C C . TYR A 1 72 ? 0.890 6.992 4.621 1.00 96.50 72 TYR A C 1
ATOM 601 O O . TYR A 1 72 ? 1.984 6.882 5.170 1.00 96.50 72 TYR A O 1
ATOM 609 N N . LYS A 1 73 ? -0.036 7.847 5.072 1.00 96.25 73 LYS A N 1
ATOM 610 C CA . LYS A 1 73 ? 0.135 8.650 6.290 1.00 96.25 73 LYS A CA 1
ATOM 611 C C . LYS A 1 73 ? 0.233 7.784 7.551 1.00 96.25 73 LYS A C 1
ATOM 613 O O . LYS A 1 73 ? 0.964 8.152 8.468 1.00 96.25 73 LYS A O 1
ATOM 618 N N . GLN A 1 74 ? -0.505 6.675 7.611 1.00 97.50 74 GLN A N 1
ATOM 619 C CA . GLN A 1 74 ? -0.482 5.755 8.751 1.00 97.50 74 GLN A CA 1
ATOM 620 C C . GLN A 1 74 ? 0.781 4.895 8.759 1.00 97.50 74 GLN A C 1
ATOM 622 O O . GLN A 1 74 ? 1.451 4.767 9.784 1.00 97.50 74 GLN A O 1
ATOM 627 N N . ALA A 1 75 ? 1.138 4.351 7.598 1.00 97.19 75 ALA A N 1
ATOM 628 C CA . ALA A 1 75 ? 2.286 3.476 7.437 1.00 97.19 75 ALA A CA 1
ATOM 629 C C . ALA A 1 75 ? 3.146 3.938 6.251 1.00 97.19 75 ALA A C 1
ATOM 631 O O . ALA A 1 75 ? 3.006 3.395 5.155 1.00 97.19 75 ALA A O 1
ATOM 632 N N . PRO A 1 76 ? 4.047 4.923 6.432 1.00 95.31 76 PRO A N 1
ATOM 633 C CA . PRO A 1 76 ? 4.982 5.320 5.382 1.00 95.31 76 PRO A CA 1
ATOM 634 C C . PRO A 1 76 ? 5.993 4.198 5.094 1.00 95.31 76 PRO A C 1
ATOM 636 O O . PRO A 1 76 ? 6.115 3.241 5.867 1.00 95.31 76 PRO A O 1
ATOM 639 N N . VAL A 1 77 ? 6.723 4.299 3.980 1.00 93.31 77 VAL A N 1
ATOM 640 C CA . VAL A 1 77 ? 7.588 3.217 3.469 1.00 93.31 77 VAL A CA 1
ATOM 641 C C . VAL A 1 77 ? 8.609 2.726 4.503 1.00 93.31 77 VAL A C 1
ATOM 643 O O . VAL A 1 77 ? 8.866 1.529 4.602 1.00 93.31 77 VAL A O 1
ATOM 646 N N . GLU A 1 78 ? 9.120 3.614 5.355 1.00 93.88 78 GLU A N 1
ATOM 647 C CA . GLU A 1 78 ? 10.074 3.285 6.414 1.00 93.88 78 GLU A CA 1
ATOM 648 C C . GLU A 1 78 ? 9.431 2.420 7.509 1.00 93.88 78 GLU A C 1
ATOM 650 O O . GLU A 1 78 ? 10.063 1.511 8.052 1.00 93.88 78 GLU A O 1
ATOM 655 N N . VAL A 1 79 ? 8.157 2.674 7.830 1.00 96.44 79 VAL A N 1
ATOM 656 C CA . VAL A 1 79 ? 7.378 1.857 8.773 1.00 96.44 79 VAL A CA 1
ATOM 657 C C . VAL A 1 79 ? 7.070 0.500 8.159 1.00 96.44 79 VAL A C 1
ATOM 659 O O . VAL A 1 79 ? 7.226 -0.513 8.838 1.00 96.44 79 VAL A O 1
ATOM 662 N N . MET A 1 80 ? 6.685 0.468 6.885 1.00 97.00 80 MET A N 1
ATOM 663 C CA . MET A 1 80 ? 6.434 -0.785 6.181 1.00 97.00 80 MET A CA 1
ATOM 664 C C . MET A 1 80 ? 7.691 -1.660 6.155 1.00 97.00 80 MET A C 1
ATOM 666 O O . MET A 1 80 ? 7.661 -2.805 6.599 1.00 97.00 80 MET A O 1
ATOM 670 N N . LYS A 1 81 ? 8.829 -1.094 5.739 1.00 96.25 81 LYS A N 1
ATOM 671 C CA . LYS A 1 81 ? 10.113 -1.798 5.680 1.00 96.25 81 LYS A CA 1
ATOM 672 C C . LYS A 1 81 ? 10.556 -2.319 7.047 1.00 96.25 81 LYS A C 1
ATOM 674 O O . LYS A 1 81 ? 10.966 -3.470 7.150 1.00 96.25 81 LYS A O 1
ATOM 679 N N . ARG A 1 82 ? 10.448 -1.504 8.106 1.00 96.31 82 ARG A N 1
ATOM 680 C CA . ARG A 1 82 ? 10.817 -1.923 9.472 1.00 96.31 82 ARG A CA 1
ATOM 681 C C . ARG A 1 82 ? 10.031 -3.154 9.930 1.00 96.31 82 ARG A C 1
ATOM 683 O O . ARG A 1 82 ? 10.577 -3.975 10.656 1.00 96.31 82 ARG A O 1
ATOM 690 N N . ASN A 1 83 ? 8.772 -3.275 9.514 1.00 97.06 83 ASN A N 1
ATOM 691 C CA . ASN A 1 83 ? 7.893 -4.366 9.927 1.00 97.06 83 ASN A CA 1
ATOM 692 C C . ASN A 1 83 ? 7.838 -5.539 8.931 1.00 97.06 83 ASN A C 1
ATOM 694 O O . ASN A 1 83 ? 7.247 -6.566 9.257 1.00 97.06 83 ASN A O 1
ATOM 698 N N . TYR A 1 84 ? 8.472 -5.425 7.756 1.00 97.56 84 TYR A N 1
ATOM 699 C CA . TYR A 1 84 ? 8.451 -6.447 6.703 1.00 97.56 84 TYR A CA 1
ATOM 700 C C . TYR A 1 84 ? 8.766 -7.844 7.246 1.00 97.56 84 TYR A C 1
ATOM 702 O O . TYR A 1 84 ? 7.956 -8.754 7.100 1.00 97.56 84 TYR A O 1
ATOM 710 N N . MET A 1 85 ? 9.890 -8.010 7.954 1.00 96.62 85 MET A N 1
ATOM 711 C CA . MET A 1 85 ? 10.332 -9.324 8.446 1.00 96.62 85 MET A CA 1
ATOM 712 C C . MET A 1 85 ? 9.302 -10.012 9.344 1.00 96.62 85 MET A C 1
ATOM 714 O O . MET A 1 85 ? 9.195 -11.232 9.304 1.00 96.62 85 MET A O 1
ATOM 718 N N . MET A 1 86 ? 8.537 -9.240 10.116 1.00 96.31 86 MET A N 1
ATOM 719 C CA . MET A 1 86 ? 7.523 -9.784 11.013 1.00 96.31 86 MET A CA 1
ATOM 720 C C . MET A 1 86 ? 6.206 -10.063 10.284 1.00 96.31 86 MET A C 1
ATOM 722 O O . MET A 1 86 ? 5.539 -11.041 10.593 1.00 96.31 86 MET A O 1
ATOM 726 N N . PHE A 1 87 ? 5.811 -9.209 9.334 1.00 97.75 87 PHE A N 1
ATOM 727 C CA . PHE A 1 87 ? 4.448 -9.215 8.790 1.00 97.75 87 PHE A CA 1
ATOM 728 C C . PHE A 1 87 ? 4.314 -9.869 7.411 1.00 97.75 87 PHE A C 1
ATOM 730 O O . PHE A 1 87 ? 3.205 -10.229 7.031 1.00 97.75 87 PHE A O 1
ATOM 737 N N . HIS A 1 88 ? 5.398 -10.054 6.652 1.00 96.44 88 HIS A N 1
ATOM 738 C CA . HIS A 1 88 ? 5.306 -10.535 5.264 1.00 96.44 88 HIS A CA 1
ATOM 739 C C . HIS A 1 88 ? 4.825 -11.982 5.097 1.00 96.44 88 HIS A C 1
ATOM 741 O O . HIS A 1 88 ? 4.441 -12.367 3.996 1.00 96.44 88 HIS A O 1
ATOM 747 N N . THR A 1 89 ? 4.811 -12.767 6.174 1.00 96.06 89 THR A N 1
ATOM 748 C CA . THR A 1 89 ? 4.274 -14.136 6.212 1.00 96.06 89 THR A CA 1
ATOM 749 C C . THR A 1 89 ? 2.915 -14.233 6.907 1.00 96.06 89 THR A C 1
ATOM 751 O O . THR A 1 89 ? 2.354 -15.324 7.000 1.00 96.06 89 THR A O 1
ATOM 754 N N . MET A 1 90 ? 2.391 -13.119 7.424 1.00 96.38 90 MET A N 1
ATOM 755 C CA . MET A 1 90 ? 1.098 -13.070 8.101 1.00 96.38 90 MET A CA 1
ATOM 756 C C . MET A 1 90 ? -0.050 -12.906 7.103 1.00 96.38 90 MET A C 1
ATOM 758 O O . MET A 1 90 ? 0.146 -12.505 5.954 1.00 96.38 90 MET A O 1
ATOM 762 N N . ASP A 1 91 ? -1.269 -13.167 7.578 1.00 97.75 91 ASP A N 1
ATOM 763 C CA . ASP A 1 91 ? -2.478 -12.773 6.862 1.00 97.75 91 ASP A CA 1
ATOM 764 C C . ASP A 1 91 ? -2.473 -11.247 6.588 1.00 97.75 91 ASP A C 1
ATOM 766 O O . ASP A 1 91 ? -2.143 -10.469 7.494 1.00 97.75 91 ASP A O 1
ATOM 770 N N . PRO A 1 92 ? -2.824 -10.790 5.367 1.00 97.81 92 PRO A N 1
ATOM 771 C CA . PRO A 1 92 ? -2.786 -9.372 5.016 1.00 97.81 92 PRO A CA 1
ATOM 772 C C . PRO A 1 92 ? -3.656 -8.488 5.911 1.00 97.81 92 PRO A C 1
ATOM 774 O O . PRO A 1 92 ? -3.234 -7.382 6.246 1.00 97.81 92 PRO A O 1
ATOM 777 N N . VAL A 1 93 ? -4.838 -8.961 6.325 1.00 98.25 93 VAL A N 1
ATOM 778 C CA . VAL A 1 93 ? -5.727 -8.204 7.217 1.00 98.25 93 VAL A CA 1
ATOM 779 C C . VAL A 1 93 ? -5.059 -8.032 8.574 1.00 98.25 93 VAL A C 1
ATOM 781 O O . VAL A 1 93 ? -4.987 -6.914 9.079 1.00 98.25 93 VAL A O 1
ATOM 784 N N . LEU A 1 94 ? -4.479 -9.100 9.128 1.00 98.12 94 LEU A N 1
ATOM 785 C CA . LEU A 1 94 ? -3.750 -9.020 10.397 1.00 98.12 94 LEU A CA 1
ATOM 786 C C . LEU A 1 94 ? -2.547 -8.066 10.315 1.00 98.12 94 LEU A C 1
ATOM 788 O O . LEU A 1 94 ? -2.325 -7.268 11.226 1.00 98.12 94 LEU A O 1
ATOM 792 N N . ALA A 1 95 ? -1.780 -8.110 9.222 1.00 98.25 95 ALA A N 1
ATOM 793 C CA . ALA A 1 95 ? -0.679 -7.175 9.001 1.00 98.25 95 ALA A CA 1
ATOM 794 C C . ALA A 1 95 ? -1.165 -5.714 8.970 1.00 98.25 95 ALA A C 1
ATOM 796 O O . ALA A 1 95 ? -0.526 -4.841 9.559 1.00 98.25 95 ALA A O 1
ATOM 797 N N . ILE A 1 96 ? -2.303 -5.448 8.320 1.00 98.44 96 ILE A N 1
ATOM 798 C CA . ILE A 1 96 ? -2.917 -4.116 8.241 1.00 98.44 96 ILE A CA 1
ATOM 799 C C . ILE A 1 96 ? -3.378 -3.629 9.617 1.00 98.44 96 ILE A C 1
ATOM 801 O O . ILE A 1 96 ? -3.053 -2.503 9.994 1.00 98.44 96 ILE A O 1
ATOM 805 N N . GLU A 1 97 ? -4.090 -4.455 10.383 1.00 98.38 97 GLU A N 1
ATOM 806 C CA . GLU A 1 97 ? -4.553 -4.068 11.722 1.00 98.38 97 GLU A CA 1
ATOM 807 C C . GLU A 1 97 ? -3.367 -3.782 12.658 1.00 98.38 97 GLU A C 1
ATOM 809 O O . GLU A 1 97 ? -3.330 -2.733 13.301 1.00 98.38 97 GLU A O 1
ATOM 814 N N . ASN A 1 98 ? -2.313 -4.605 12.630 1.00 98.00 98 ASN A N 1
ATOM 815 C CA . ASN A 1 98 ? -1.087 -4.338 13.393 1.00 98.00 98 ASN A CA 1
ATOM 816 C C . ASN A 1 98 ? -0.411 -3.014 12.982 1.00 98.00 98 ASN A C 1
ATOM 818 O O . ASN A 1 98 ? 0.098 -2.272 13.825 1.00 98.00 98 ASN A O 1
ATOM 822 N N . LEU A 1 99 ? -0.397 -2.676 11.687 1.00 98.00 99 LEU A N 1
ATOM 823 C CA . LEU A 1 99 ? 0.135 -1.393 11.209 1.00 98.00 99 LEU A CA 1
ATOM 824 C C . LEU A 1 99 ? -0.704 -0.204 11.707 1.00 98.00 99 LEU A C 1
ATOM 826 O O . LEU A 1 99 ? -0.132 0.821 12.092 1.00 98.00 99 LEU A O 1
ATOM 830 N N . LYS A 1 100 ? -2.035 -0.344 11.750 1.00 97.94 100 LYS A N 1
ATOM 831 C CA . LYS A 1 100 ? -2.944 0.656 12.336 1.00 97.94 100 LYS A CA 1
ATOM 832 C C . LYS A 1 100 ? -2.696 0.835 13.829 1.00 97.94 100 LYS A C 1
ATOM 834 O O . LYS A 1 100 ? -2.625 1.968 14.304 1.00 97.94 100 LYS A O 1
ATOM 839 N N . GLU A 1 101 ? -2.508 -0.256 14.565 1.00 97.75 101 GLU A N 1
ATOM 840 C CA . GLU A 1 101 ? -2.174 -0.208 15.990 1.00 97.75 101 GLU A CA 1
ATOM 841 C C . GLU A 1 101 ? -0.860 0.540 16.241 1.00 97.75 101 GLU A C 1
ATOM 843 O O . GLU A 1 101 ? -0.824 1.457 17.064 1.00 97.75 101 GLU A O 1
ATOM 848 N N . ILE A 1 102 ? 0.197 0.233 15.477 1.00 96.81 102 ILE A N 1
ATOM 849 C CA . ILE A 1 102 ? 1.491 0.935 15.560 1.00 96.81 102 ILE A CA 1
ATOM 850 C C . ILE A 1 102 ? 1.330 2.441 15.315 1.00 96.81 102 ILE A C 1
ATOM 852 O O . ILE A 1 102 ? 2.011 3.247 15.955 1.00 96.81 102 ILE A O 1
ATOM 856 N N . TYR A 1 103 ? 0.468 2.838 14.376 1.00 96.81 103 TYR A N 1
ATOM 857 C CA . TYR A 1 103 ? 0.184 4.248 14.115 1.00 96.81 103 TYR A CA 1
ATOM 858 C C . TYR A 1 103 ? -0.544 4.909 15.292 1.00 96.81 103 TYR A C 1
ATOM 860 O O . TYR A 1 103 ? -0.147 5.988 15.733 1.00 96.81 103 TYR A O 1
ATOM 868 N N . ASN A 1 104 ? -1.568 4.246 15.831 1.00 96.25 104 ASN A N 1
ATOM 869 C CA . ASN A 1 104 ? -2.388 4.771 16.920 1.00 96.25 104 ASN A CA 1
ATOM 870 C C . ASN A 1 104 ? -1.621 4.894 18.244 1.00 96.25 104 ASN A C 1
ATOM 872 O O . ASN A 1 104 ? -1.863 5.836 18.985 1.00 96.25 104 ASN A O 1
ATOM 876 N N . GLN A 1 105 ? -0.663 4.006 18.526 1.00 94.06 105 GLN A N 1
ATOM 877 C CA . GLN A 1 105 ? 0.184 4.088 19.728 1.00 94.06 105 GLN A CA 1
ATOM 878 C C . GLN A 1 105 ? 1.128 5.299 19.739 1.00 94.06 105 GLN A C 1
ATOM 880 O O . GLN A 1 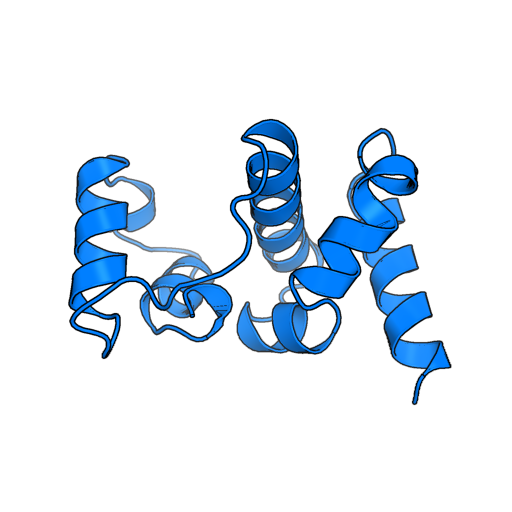105 ? 1.622 5.695 20.792 1.00 94.06 105 GLN A O 1
ATOM 885 N N . LYS A 1 106 ? 1.428 5.865 18.567 1.00 85.12 106 LYS A N 1
ATOM 886 C 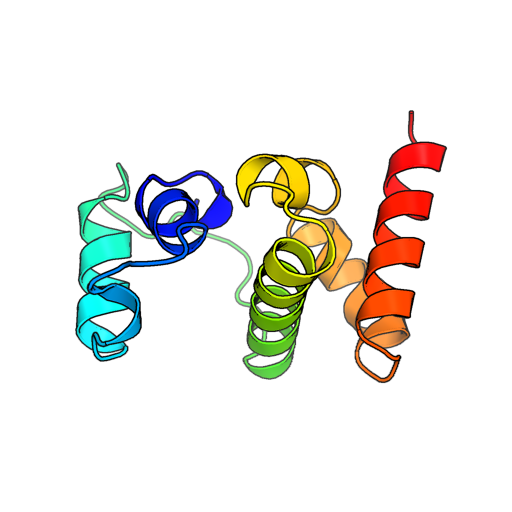CA . LYS A 1 106 ? 2.313 7.031 18.424 1.00 85.12 106 LYS A CA 1
ATOM 887 C C . LYS A 1 106 ? 1.571 8.364 18.480 1.00 85.12 106 LYS A C 1
ATOM 889 O O . LYS A 1 106 ? 2.209 9.405 18.312 1.00 85.12 106 LYS A O 1
ATOM 894 N N . ARG A 1 107 ? 0.249 8.325 18.625 1.00 72.56 107 ARG A N 1
ATOM 895 C CA . ARG A 1 107 ? -0.640 9.480 18.600 1.00 72.56 107 ARG A CA 1
ATOM 896 C C . ARG A 1 107 ? -1.077 9.847 20.010 1.00 72.56 107 ARG A C 1
ATOM 898 O O . ARG A 1 107 ? -1.214 11.067 20.238 1.00 72.56 107 ARG A O 1
#

Secondary structure (DSSP, 8-state):
-GGGSHHHHHHTSSS-GGGGS-HHHHHHHHHHHSS-SS--------HHHHHHHHHHHHHHHHHH---HHHHHHHS-HHHHHHHHHHHTTS-HHHHHHHHHHHHHTT-